Protein AF-A0A7V3JPG8-F1 (afdb_monomer_lite)

Radius of gyration: 19.47 Å; chains: 1; bounding box: 54×26×54 Å

Foldseek 3Di:
DPVVCCLVPPNVCVVVVVVVVVVVVVVVVVVLVVVLVVLCVQFWDQDPPLKIKGQLVSCPPPDLVSQLVNVVVVCVVSVHDDPQCDPVNSSVVSCLSHPDDDPDPPDPDWDWDAGPQQWIWTDDPRMIIIDHD

Secondary structure (DSSP, 8-state):
--HHHHHHHT-TTHHHHHHHHHHHHHHHHHHHHHHHHHHHHHHEEEPGGG-EEEESGGGTT--HHHHHHHHHHHHHHHT---TT--HHHHHHHHHHHHPPPPS--SS----EEEETTTEEEEEETTEEEEEE-

Sequence (133 aa):
DLLPRLAAEYNPQVVEALVRLGWLAREAHEVISGLVESLAERCVQPGPNGGVRLDRYALAGAPPFLVRELFIAVWRRQGWPLAEMGFDEWDALARLATDRPAAAWHGGQAAVHVFPGGIRAERVGSDLRIVRQ

pLDDT: mean 89.89, std 12.05, range [43.19, 97.81]

Structure (mmCIF, N/CA/C/O backbone):
data_AF-A0A7V3JPG8-F1
#
_entry.id   AF-A0A7V3JPG8-F1
#
loop_
_atom_site.group_PDB
_atom_site.id
_atom_site.type_symbol
_atom_site.label_atom_id
_atom_site.label_alt_id
_atom_site.label_comp_id
_atom_site.label_asym_id
_atom_site.label_entity_id
_atom_site.label_seq_id
_atom_site.pdbx_PDB_ins_code
_atom_site.Cartn_x
_atom_site.Cartn_y
_atom_site.Cartn_z
_atom_site.occupancy
_atom_site.B_iso_or_equiv
_atom_site.auth_seq_id
_atom_site.auth_comp_id
_atom_site.auth_asym_id
_atom_site.auth_atom_id
_atom_site.pdbx_PDB_model_num
ATOM 1 N N . ASP A 1 1 ? -26.252 -6.402 19.251 1.00 76.88 1 ASP A N 1
ATOM 2 C CA . ASP A 1 1 ? -26.369 -5.379 20.303 1.00 76.88 1 ASP A CA 1
ATOM 3 C C . ASP A 1 1 ? -25.060 -5.241 21.096 1.00 76.88 1 ASP A C 1
ATOM 5 O O . ASP A 1 1 ? -24.954 -5.697 22.227 1.00 76.88 1 ASP A O 1
ATOM 9 N N . LEU A 1 2 ? -24.001 -4.715 20.460 1.00 92.19 2 LEU A N 1
ATOM 10 C CA . LEU A 1 2 ? -22.640 -4.695 21.036 1.00 92.19 2 LEU A CA 1
ATOM 11 C C . LEU A 1 2 ? -22.312 -3.366 21.731 1.00 92.19 2 LEU A C 1
ATOM 13 O O . LEU A 1 2 ? -21.836 -3.362 22.863 1.00 92.19 2 LEU A O 1
ATOM 17 N N . LEU A 1 3 ? -22.587 -2.236 21.070 1.00 92.62 3 LEU A N 1
ATOM 18 C CA . LEU A 1 3 ? -22.247 -0.908 21.592 1.00 92.62 3 LEU A CA 1
ATOM 19 C C . LEU A 1 3 ? -22.964 -0.564 22.911 1.00 92.62 3 LEU A C 1
ATOM 21 O O . LEU A 1 3 ? -22.282 -0.081 23.814 1.00 92.62 3 LEU A O 1
ATOM 25 N N . PRO A 1 4 ? -24.271 -0.855 23.095 1.00 91.88 4 PRO A N 1
ATOM 26 C CA . PRO A 1 4 ? -24.937 -0.581 24.372 1.00 91.88 4 PRO A CA 1
ATOM 27 C C . PRO A 1 4 ? -24.345 -1.370 25.546 1.00 91.88 4 PRO A C 1
ATOM 29 O O . PRO A 1 4 ? -24.201 -0.831 26.640 1.00 91.88 4 PRO A O 1
ATOM 32 N N . ARG A 1 5 ? -23.928 -2.623 25.315 1.00 94.19 5 ARG A N 1
ATOM 33 C CA . ARG A 1 5 ? -23.275 -3.458 26.336 1.00 94.19 5 ARG A CA 1
ATOM 34 C C . ARG A 1 5 ? -21.897 -2.929 26.719 1.00 94.19 5 ARG A C 1
ATOM 36 O O . ARG A 1 5 ? -21.592 -2.819 27.899 1.00 94.19 5 ARG A O 1
ATOM 43 N N . LEU A 1 6 ? -21.088 -2.529 25.734 1.00 92.62 6 LEU A N 1
ATOM 44 C CA . LEU A 1 6 ? -19.786 -1.904 25.990 1.00 92.62 6 LEU A CA 1
ATOM 45 C C . LEU A 1 6 ? -19.912 -0.605 26.801 1.00 92.62 6 LEU A C 1
ATOM 47 O O . LEU A 1 6 ? -19.077 -0.338 27.665 1.00 92.62 6 LEU A O 1
ATOM 51 N N . ALA A 1 7 ? -20.964 0.179 26.545 1.00 93.06 7 ALA A N 1
ATOM 52 C CA . ALA A 1 7 ? -21.234 1.407 27.284 1.00 93.06 7 ALA A CA 1
ATOM 53 C C . ALA A 1 7 ? -21.615 1.135 28.747 1.00 93.06 7 ALA A C 1
ATOM 55 O O . ALA A 1 7 ? -21.113 1.803 29.648 1.00 93.06 7 ALA A O 1
ATOM 56 N N . ALA A 1 8 ? -22.475 0.142 28.981 1.00 92.88 8 ALA A N 1
ATOM 57 C CA . ALA A 1 8 ? -22.959 -0.197 30.315 1.00 92.88 8 ALA A CA 1
ATOM 58 C C . ALA A 1 8 ? -21.910 -0.916 31.181 1.00 92.88 8 ALA A C 1
ATOM 60 O O . ALA A 1 8 ? -21.822 -0.652 32.376 1.00 92.88 8 ALA A O 1
ATOM 61 N N . GLU A 1 9 ? -21.131 -1.828 30.592 1.00 95.31 9 GLU A N 1
ATOM 62 C CA . GLU A 1 9 ? -20.266 -2.752 31.340 1.00 95.31 9 GLU A CA 1
ATOM 63 C C . GLU A 1 9 ? -18.799 -2.285 31.438 1.00 95.31 9 GLU A C 1
ATOM 65 O O . GLU A 1 9 ? -18.089 -2.727 32.339 1.00 95.31 9 GLU A O 1
ATOM 70 N N . TYR A 1 10 ? -18.326 -1.399 30.548 1.00 92.69 10 TYR A N 1
ATOM 71 C CA . TYR A 1 10 ? -16.897 -1.042 30.467 1.00 92.69 10 TYR A CA 1
ATOM 72 C C . TYR A 1 10 ? -16.628 0.462 30.480 1.00 92.69 10 TYR A C 1
ATOM 74 O O . TYR A 1 10 ? -15.891 0.954 31.332 1.00 92.69 10 TYR A O 1
ATOM 82 N N . ASN A 1 11 ? -17.170 1.197 29.508 1.00 91.31 11 ASN A N 1
ATOM 83 C CA . ASN A 1 11 ? -16.923 2.629 29.377 1.00 91.31 11 ASN A CA 1
ATOM 84 C C . ASN A 1 11 ? -18.179 3.339 28.858 1.00 91.31 11 ASN A C 1
ATOM 86 O O . ASN A 1 11 ? -18.455 3.248 27.659 1.00 91.31 11 ASN A O 1
ATOM 90 N N . PRO A 1 12 ? -18.875 4.129 29.695 1.00 93.06 12 PRO A N 1
ATOM 91 C CA . PRO A 1 12 ? -20.059 4.889 29.289 1.00 93.06 12 PRO A CA 1
ATOM 92 C C . PRO A 1 12 ? -19.837 5.806 28.077 1.00 93.06 12 PRO A C 1
ATOM 94 O O . PRO A 1 12 ? -20.778 6.107 27.349 1.00 93.06 12 PRO A O 1
ATOM 97 N N . GLN A 1 13 ? -18.591 6.217 27.826 1.00 94.56 13 GLN A N 1
ATOM 98 C CA . GLN A 1 13 ? -18.191 7.084 26.716 1.00 94.56 13 GLN A CA 1
ATOM 99 C C . GLN A 1 13 ? -17.629 6.309 25.509 1.00 94.56 13 GLN A C 1
ATOM 101 O O . GLN A 1 13 ? -16.995 6.905 24.639 1.00 94.56 13 GLN A O 1
ATOM 106 N N . VAL A 1 14 ? -17.825 4.985 25.414 1.00 95.25 14 VAL A N 1
ATOM 107 C CA . VAL A 1 14 ? -17.249 4.158 24.332 1.00 95.25 14 VAL A CA 1
ATOM 108 C C . VAL A 1 14 ? -17.620 4.666 22.936 1.00 95.25 14 VAL A C 1
ATOM 110 O O . VAL A 1 14 ? -16.776 4.683 22.044 1.00 95.25 14 VAL A O 1
ATOM 113 N N . VAL A 1 15 ? -18.853 5.143 22.752 1.00 93.31 15 VAL A N 1
ATOM 114 C CA . VAL A 1 15 ? -19.311 5.693 21.468 1.00 93.31 15 VAL A CA 1
ATOM 115 C C . VAL A 1 15 ? -18.524 6.954 21.112 1.00 93.31 15 VAL A C 1
ATOM 117 O O . VAL A 1 15 ? -18.014 7.065 20.001 1.00 93.31 15 VAL A O 1
ATOM 120 N N . GLU A 1 16 ? -18.350 7.873 22.063 1.00 94.56 16 GLU A N 1
ATOM 121 C CA . GLU A 1 16 ? -17.570 9.098 21.863 1.00 94.56 16 GLU A CA 1
ATOM 122 C C . GLU A 1 16 ? -16.088 8.791 21.601 1.00 94.56 16 GLU A C 1
ATOM 124 O O . GLU A 1 16 ? -15.473 9.370 20.705 1.00 94.56 16 GLU A O 1
ATOM 129 N N . ALA A 1 17 ? -15.514 7.834 22.334 1.00 94.88 17 ALA A N 1
ATOM 130 C CA . ALA A 1 17 ? -14.137 7.400 22.135 1.00 94.88 17 ALA A CA 1
ATOM 131 C C . ALA A 1 17 ? -13.910 6.805 20.734 1.00 94.88 17 ALA A C 1
ATOM 133 O O . ALA A 1 17 ? -12.893 7.107 20.109 1.00 94.88 17 ALA A O 1
ATOM 134 N N . LEU A 1 18 ? -14.858 6.012 20.221 1.00 95.44 18 LEU A N 1
ATOM 135 C CA . LEU A 1 18 ? -14.810 5.464 18.862 1.00 95.44 18 LEU A CA 1
ATOM 136 C C . LEU A 1 18 ? -14.961 6.551 17.796 1.00 95.44 18 LEU A C 1
ATOM 138 O O . LEU A 1 18 ? -14.245 6.520 16.798 1.00 95.44 18 LEU A O 1
ATOM 142 N N . VAL A 1 19 ? -15.838 7.535 18.013 1.00 96.00 19 VAL A N 1
ATOM 143 C CA . VAL A 1 19 ? -15.965 8.692 17.114 1.00 96.00 19 VAL A CA 1
ATOM 144 C C . VAL A 1 19 ? -14.648 9.463 17.061 1.00 96.00 19 VAL A C 1
ATOM 146 O O . VAL A 1 19 ? -14.133 9.713 15.973 1.00 96.00 19 VAL A O 1
ATOM 149 N N . ARG A 1 20 ? -14.049 9.779 18.215 1.00 96.44 20 ARG A N 1
ATOM 150 C CA . ARG A 1 20 ? -12.743 10.450 18.287 1.00 96.44 20 ARG A CA 1
ATOM 151 C C . ARG A 1 20 ? -11.638 9.639 17.607 1.00 96.44 20 ARG A C 1
ATOM 153 O O . ARG A 1 20 ? -10.832 10.215 16.885 1.00 96.44 20 ARG A O 1
ATOM 160 N N . LEU A 1 21 ? -11.611 8.318 17.797 1.00 96.75 21 LEU A N 1
ATOM 161 C CA . LEU A 1 21 ? -10.680 7.440 17.085 1.00 96.75 21 LEU A CA 1
ATOM 162 C C . LEU A 1 21 ? -10.886 7.522 15.568 1.00 96.75 21 LEU A C 1
ATOM 164 O O . LEU A 1 21 ? -9.908 7.611 14.835 1.00 96.75 21 LEU A O 1
ATOM 168 N N . GLY A 1 22 ? -12.137 7.532 15.104 1.00 97.56 22 GLY A N 1
ATOM 169 C CA . GLY A 1 22 ? -12.468 7.696 13.689 1.00 97.56 22 GLY A CA 1
ATOM 170 C C . GLY A 1 22 ? -11.942 9.010 13.109 1.00 97.56 22 GLY A C 1
ATOM 171 O O . GLY A 1 22 ? -11.361 9.003 12.025 1.00 97.56 22 GLY A O 1
ATOM 172 N N . TRP A 1 23 ? -12.074 10.117 13.846 1.00 97.62 23 TRP A N 1
ATOM 173 C CA . TRP A 1 23 ? -11.512 11.414 13.450 1.00 97.62 23 TRP A CA 1
ATOM 174 C C . TRP A 1 23 ? -9.985 11.378 13.351 1.00 97.62 23 TRP A C 1
ATOM 176 O O . TRP A 1 23 ? -9.442 11.701 12.299 1.00 97.62 23 TRP A O 1
ATOM 186 N N . LEU A 1 24 ? -9.301 10.896 14.391 1.00 97.44 24 LEU A N 1
ATOM 187 C CA . LEU A 1 24 ? -7.836 10.789 14.398 1.00 97.44 24 LEU A CA 1
ATOM 188 C C . LEU A 1 24 ? -7.320 9.862 13.286 1.00 97.44 24 LEU A C 1
ATOM 190 O O . LEU A 1 24 ? -6.323 10.154 12.628 1.00 97.44 24 LEU A O 1
ATOM 194 N N . ALA A 1 25 ? -8.009 8.743 13.049 1.00 97.06 25 ALA A N 1
ATOM 195 C CA . ALA A 1 25 ? -7.671 7.813 11.979 1.00 97.06 25 ALA A CA 1
ATOM 196 C C . ALA A 1 25 ? -7.846 8.455 10.598 1.00 97.06 25 ALA A C 1
ATOM 198 O O . ALA A 1 25 ? -7.022 8.231 9.712 1.00 97.06 25 ALA A O 1
ATOM 199 N N . ARG A 1 26 ? -8.887 9.277 10.417 1.00 95.88 26 ARG A N 1
ATOM 200 C CA . ARG A 1 26 ? -9.096 10.040 9.185 1.00 95.88 26 ARG A CA 1
ATOM 201 C C . ARG A 1 26 ? -7.972 11.048 8.956 1.00 95.88 26 ARG A C 1
ATOM 203 O O . ARG A 1 26 ? -7.422 11.059 7.862 1.00 95.88 26 ARG A O 1
ATOM 210 N N . GLU A 1 27 ? -7.606 11.837 9.962 1.00 97.25 27 GLU A N 1
ATOM 211 C CA . GLU A 1 27 ? -6.513 12.816 9.848 1.00 97.25 27 GLU A CA 1
ATOM 212 C C . GLU A 1 27 ? -5.191 12.132 9.471 1.00 97.25 27 GLU A C 1
ATOM 214 O O . GLU A 1 27 ? -4.506 12.546 8.534 1.00 97.25 27 GLU A O 1
ATOM 219 N N . ALA A 1 28 ? -4.861 11.020 10.135 1.00 95.38 28 ALA A N 1
ATOM 220 C CA . ALA A 1 28 ? -3.683 10.227 9.792 1.00 95.38 28 ALA A CA 1
ATOM 221 C C . ALA A 1 28 ? -3.755 9.673 8.356 1.00 95.38 28 ALA A C 1
ATOM 223 O O . ALA A 1 28 ? -2.761 9.697 7.626 1.00 95.38 28 ALA A O 1
ATOM 224 N N . HIS A 1 29 ? -4.928 9.196 7.929 1.00 94.19 29 HIS A N 1
ATOM 225 C CA . HIS A 1 29 ? -5.132 8.676 6.580 1.00 94.19 29 HIS A CA 1
ATOM 226 C C . HIS A 1 29 ? -5.003 9.760 5.502 1.00 94.19 29 HIS A C 1
ATOM 228 O O . HIS A 1 29 ? -4.441 9.488 4.441 1.00 94.19 29 HIS A O 1
ATOM 234 N N . GLU A 1 30 ? -5.473 10.982 5.757 1.00 96.69 30 GLU A N 1
ATOM 235 C CA . GLU A 1 30 ? -5.336 12.119 4.837 1.00 96.69 30 GLU A CA 1
ATOM 236 C C . GLU A 1 30 ? -3.860 12.490 4.631 1.00 96.69 30 GLU A C 1
ATOM 238 O O . GLU A 1 30 ? -3.420 12.654 3.490 1.00 96.69 30 GLU A O 1
ATOM 243 N N . VAL A 1 31 ? -3.062 12.510 5.706 1.00 96.81 31 VAL A N 1
ATOM 244 C CA . VAL A 1 31 ? -1.608 12.727 5.620 1.00 96.81 31 VAL A CA 1
ATOM 245 C C . VAL A 1 31 ? -0.936 11.633 4.788 1.00 96.81 31 VAL A C 1
ATOM 247 O O . VAL A 1 31 ? -0.180 11.935 3.864 1.00 96.81 31 VAL A O 1
ATOM 250 N N . ILE A 1 32 ? -1.223 10.359 5.076 1.00 95.88 32 ILE A N 1
ATOM 251 C CA . ILE A 1 32 ? -0.646 9.227 4.332 1.00 95.88 32 ILE A CA 1
ATOM 252 C C . ILE A 1 32 ? -1.048 9.290 2.856 1.00 95.88 32 ILE A C 1
ATOM 254 O O . ILE A 1 32 ? -0.198 9.118 1.985 1.00 95.88 32 ILE A O 1
ATOM 258 N N . SER A 1 33 ? -2.314 9.589 2.567 1.00 95.88 33 SER A N 1
ATOM 259 C CA . SER A 1 33 ? -2.822 9.695 1.198 1.00 95.88 33 SER A CA 1
ATOM 260 C C . SER A 1 33 ? -2.102 10.792 0.414 1.00 95.88 33 SER A C 1
ATOM 262 O O . SER A 1 33 ? -1.702 10.558 -0.723 1.00 95.88 33 SER A O 1
ATOM 264 N N . GLY A 1 34 ? -1.847 11.952 1.031 1.00 97.38 34 GLY A N 1
ATOM 265 C CA . GLY A 1 34 ? -1.069 13.025 0.405 1.00 97.38 34 GLY A CA 1
ATOM 266 C C . GLY A 1 34 ? 0.387 12.636 0.122 1.00 97.38 34 GLY A C 1
ATOM 267 O O . GLY A 1 34 ? 0.926 12.965 -0.938 1.00 97.38 34 GLY A O 1
ATOM 268 N N . LEU A 1 35 ? 1.019 11.881 1.029 1.00 96.88 35 LEU A N 1
ATOM 269 C CA . LEU A 1 35 ? 2.373 11.350 0.823 1.00 96.88 35 LEU A CA 1
ATOM 270 C C . LEU A 1 35 ? 2.415 10.329 -0.320 1.00 96.88 35 LEU A C 1
ATOM 272 O O . LEU A 1 35 ? 3.356 10.336 -1.116 1.00 96.88 35 LEU A O 1
ATOM 276 N N . VAL A 1 36 ? 1.399 9.468 -0.407 1.00 97.62 36 VAL A N 1
ATOM 277 C CA . VAL A 1 36 ? 1.261 8.468 -1.470 1.00 97.62 36 VAL A CA 1
ATOM 278 C C . VAL A 1 36 ? 1.018 9.132 -2.819 1.00 97.62 36 VAL A C 1
ATOM 280 O O . VAL A 1 36 ? 1.679 8.755 -3.781 1.00 97.62 36 VAL A O 1
ATOM 283 N N . GLU A 1 37 ? 0.145 10.139 -2.898 1.00 96.94 37 GLU A N 1
ATOM 284 C CA . GLU A 1 37 ? -0.079 10.917 -4.124 1.00 96.94 37 GLU A CA 1
ATOM 285 C C . GLU A 1 37 ? 1.224 11.556 -4.606 1.00 96.94 37 GLU A C 1
ATOM 287 O O . GLU A 1 37 ? 1.669 11.311 -5.725 1.00 96.94 37 GLU A O 1
ATOM 292 N N . SER A 1 38 ? 1.907 12.271 -3.709 1.00 96.06 38 SER A N 1
ATOM 293 C CA . SER A 1 38 ? 3.184 12.921 -4.013 1.00 96.06 38 SER A CA 1
ATOM 294 C C . SER A 1 38 ? 4.248 11.916 -4.463 1.00 96.06 38 SER A C 1
ATOM 296 O O . SER A 1 38 ? 5.111 12.236 -5.277 1.00 96.06 38 SER A O 1
ATOM 298 N N . LEU A 1 39 ? 4.253 10.701 -3.901 1.00 96.19 39 LEU A N 1
ATOM 299 C CA . LEU A 1 39 ? 5.152 9.628 -4.325 1.00 96.19 39 LEU A CA 1
ATOM 300 C C . LEU A 1 39 ? 4.758 9.098 -5.708 1.00 96.19 39 LEU A C 1
ATOM 302 O O . LEU A 1 39 ? 5.633 8.928 -6.556 1.00 96.19 39 LEU A O 1
ATOM 306 N N . ALA A 1 40 ? 3.464 8.880 -5.947 1.00 96.88 40 ALA A N 1
ATOM 307 C CA . ALA A 1 40 ? 2.931 8.387 -7.208 1.00 96.88 40 ALA A CA 1
ATOM 308 C C . ALA A 1 40 ? 3.241 9.338 -8.368 1.00 96.88 40 ALA A C 1
ATOM 310 O O . ALA A 1 40 ? 3.737 8.884 -9.393 1.00 96.88 40 ALA A O 1
ATOM 311 N N . GLU A 1 41 ? 3.046 10.645 -8.188 1.00 95.81 41 GLU A N 1
ATOM 312 C CA . GLU A 1 41 ? 3.361 11.666 -9.196 1.00 95.81 41 GLU A CA 1
ATOM 313 C C . GLU A 1 41 ? 4.834 11.643 -9.625 1.00 95.81 41 GLU A C 1
ATOM 315 O O . GLU A 1 41 ? 5.151 11.858 -10.794 1.00 95.81 41 GLU A O 1
ATOM 320 N N . ARG A 1 42 ? 5.747 11.351 -8.691 1.00 94.50 42 ARG A N 1
ATOM 321 C CA . ARG A 1 42 ? 7.188 11.311 -8.976 1.00 94.50 42 ARG A CA 1
ATOM 322 C C . ARG A 1 42 ? 7.642 10.029 -9.655 1.00 94.50 42 ARG A C 1
ATOM 324 O O . ARG A 1 42 ? 8.619 10.072 -10.396 1.00 94.50 42 ARG A O 1
ATOM 331 N N . CYS A 1 43 ? 7.015 8.893 -9.347 1.00 95.25 43 CYS A N 1
ATOM 332 C CA . CYS A 1 43 ? 7.557 7.591 -9.736 1.00 95.25 43 CYS A CA 1
ATOM 333 C C . CYS A 1 43 ? 6.663 6.779 -10.668 1.00 95.25 43 CYS A C 1
ATOM 335 O O . CYS A 1 43 ? 7.194 5.922 -11.360 1.00 95.25 43 CYS A O 1
ATOM 337 N N . VAL A 1 44 ? 5.352 7.020 -10.732 1.00 97.25 44 VAL A N 1
ATOM 338 C CA . VAL A 1 44 ? 4.413 6.211 -11.520 1.00 97.25 44 VAL A CA 1
ATOM 339 C C . VAL A 1 44 ? 4.122 6.883 -12.856 1.00 97.25 44 VAL A C 1
ATOM 341 O O . VAL A 1 44 ? 3.749 8.049 -12.935 1.00 97.25 44 VAL A O 1
ATOM 344 N N . GLN A 1 45 ? 4.254 6.115 -13.930 1.00 96.62 45 GLN A N 1
ATOM 345 C CA . GLN A 1 45 ? 4.008 6.535 -15.304 1.00 96.62 45 GLN A CA 1
ATOM 346 C C . GLN A 1 45 ? 3.077 5.522 -15.991 1.00 96.62 45 GLN A C 1
ATOM 348 O O . GLN A 1 45 ? 3.181 4.318 -15.725 1.00 96.62 45 GLN A O 1
ATOM 353 N N . PRO A 1 46 ? 2.205 5.948 -16.921 1.00 96.31 46 PRO A N 1
ATOM 354 C CA . PRO A 1 46 ? 1.431 5.022 -17.739 1.00 96.31 46 PRO A CA 1
ATOM 355 C C . PRO A 1 46 ? 2.330 4.048 -18.516 1.00 96.31 46 PRO A C 1
ATOM 357 O O . PRO A 1 46 ? 3.301 4.433 -19.179 1.00 96.31 46 PRO A O 1
ATOM 360 N N . GLY A 1 47 ? 2.004 2.763 -18.422 1.00 93.56 47 GLY A N 1
ATOM 361 C CA . GLY A 1 47 ? 2.642 1.667 -19.137 1.00 93.56 47 GLY A CA 1
ATOM 362 C C . GLY A 1 47 ? 1.894 1.285 -20.419 1.00 93.56 47 GLY A C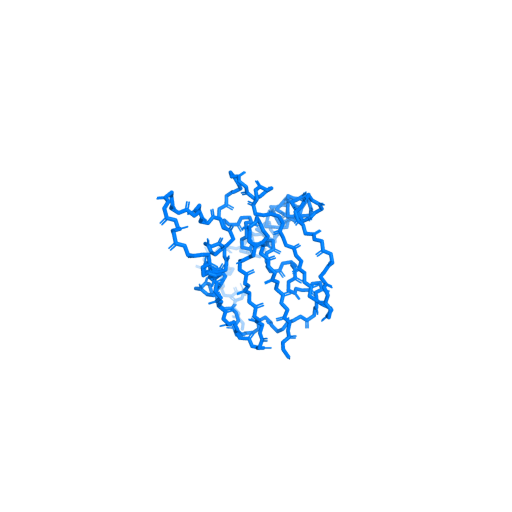 1
ATOM 363 O O . GLY A 1 47 ? 0.751 1.692 -20.623 1.00 93.56 47 GLY A O 1
ATOM 364 N N . PRO A 1 48 ? 2.520 0.488 -21.301 1.00 88.38 48 PRO A N 1
ATOM 365 C CA . PRO A 1 48 ? 1.812 -0.119 -22.424 1.00 88.38 48 PRO A CA 1
ATOM 366 C C . PRO A 1 48 ? 0.700 -1.061 -21.932 1.00 88.38 48 PRO A C 1
ATOM 368 O O . PRO A 1 48 ? 0.769 -1.580 -20.817 1.00 88.38 48 PRO A O 1
ATOM 371 N N . ASN A 1 49 ? -0.300 -1.305 -22.784 1.00 88.88 49 ASN A N 1
ATOM 372 C CA . ASN A 1 49 ? -1.397 -2.256 -22.545 1.00 88.88 49 ASN A CA 1
ATOM 373 C C . ASN A 1 49 ? -2.184 -2.002 -21.243 1.00 88.88 49 ASN A C 1
ATOM 375 O O . ASN A 1 49 ? -2.594 -2.943 -20.572 1.00 88.88 49 ASN A O 1
ATOM 379 N N . GLY A 1 50 ? -2.353 -0.734 -20.853 1.00 89.25 50 GLY A N 1
ATOM 380 C CA . GLY A 1 50 ? -3.046 -0.379 -19.607 1.00 89.25 50 GLY A CA 1
ATOM 381 C C . GLY A 1 50 ? -2.266 -0.731 -18.334 1.00 89.25 50 GLY A C 1
ATOM 382 O O . GLY A 1 50 ? -2.837 -0.750 -17.250 1.00 89.25 50 GLY A O 1
ATOM 383 N N . GLY A 1 51 ? -0.970 -1.033 -18.453 1.00 94.81 51 GLY A N 1
ATOM 384 C CA . GLY A 1 51 ? -0.082 -1.235 -17.314 1.00 94.81 51 GLY A CA 1
ATOM 385 C C . GLY A 1 51 ? 0.435 0.073 -16.712 1.00 94.81 51 GLY A C 1
ATOM 386 O O . GLY A 1 51 ? 0.093 1.178 -17.136 1.00 94.81 51 GLY A O 1
ATOM 387 N N . VAL A 1 52 ? 1.347 -0.056 -15.753 1.00 97.06 52 VAL A N 1
ATOM 388 C CA . VAL A 1 52 ? 2.119 1.051 -15.176 1.00 97.06 52 VAL A CA 1
ATOM 389 C C . VAL A 1 52 ? 3.612 0.758 -15.236 1.00 97.06 52 VAL A C 1
ATOM 391 O O . VAL A 1 52 ? 4.044 -0.396 -15.208 1.00 97.06 52 VAL A O 1
ATOM 394 N N . ARG A 1 53 ? 4.415 1.816 -15.311 1.00 96.38 53 ARG A N 1
ATOM 395 C CA . ARG A 1 53 ? 5.856 1.776 -15.063 1.00 96.38 53 ARG A CA 1
ATOM 396 C C . ARG A 1 53 ? 6.153 2.590 -13.815 1.00 96.38 53 ARG A C 1
ATOM 398 O O . ARG A 1 53 ? 5.586 3.666 -13.656 1.00 96.38 53 ARG A O 1
ATOM 405 N N . LEU A 1 54 ? 7.027 2.083 -12.95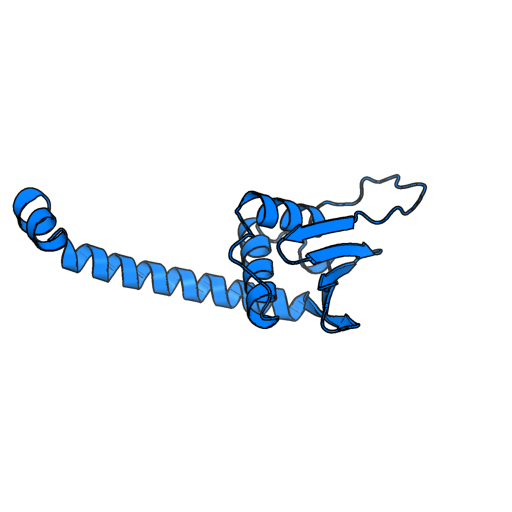7 1.00 95.50 54 LEU A N 1
ATOM 406 C CA . LEU A 1 54 ? 7.505 2.794 -11.783 1.00 95.50 54 LEU A CA 1
ATOM 407 C C . LEU A 1 54 ? 9.014 3.003 -11.863 1.00 95.50 54 LEU A C 1
ATOM 409 O O . LEU A 1 54 ? 9.741 2.022 -12.019 1.00 95.50 54 LEU A O 1
ATOM 413 N N . ASP A 1 55 ? 9.477 4.240 -11.693 1.00 92.81 55 ASP A N 1
ATOM 414 C CA . ASP A 1 55 ? 10.893 4.525 -11.451 1.00 92.81 55 ASP A CA 1
ATOM 415 C C . ASP A 1 55 ? 11.258 4.096 -10.025 1.00 92.81 55 ASP A C 1
ATOM 417 O O . ASP A 1 55 ? 10.814 4.670 -9.027 1.00 92.81 55 ASP A O 1
ATOM 421 N N . ARG A 1 56 ? 12.091 3.062 -9.927 1.00 90.88 56 ARG A N 1
ATOM 422 C CA . ARG A 1 56 ? 12.485 2.467 -8.650 1.00 90.88 56 ARG A CA 1
ATOM 423 C C . ARG A 1 56 ? 13.470 3.342 -7.881 1.00 90.88 56 ARG A C 1
ATOM 425 O O . ARG A 1 56 ? 13.547 3.229 -6.659 1.00 90.88 56 ARG A O 1
ATOM 432 N N . TYR A 1 57 ? 14.217 4.216 -8.555 1.00 89.38 57 TYR A N 1
ATOM 433 C CA . TYR A 1 57 ? 15.133 5.136 -7.882 1.00 89.38 57 TYR A CA 1
ATOM 434 C C . TYR A 1 57 ? 14.379 6.254 -7.164 1.00 89.38 57 TYR A C 1
ATOM 436 O O . TYR A 1 57 ? 14.791 6.657 -6.079 1.00 89.38 57 TYR A O 1
ATOM 444 N N . ALA A 1 58 ? 13.230 6.677 -7.692 1.00 91.19 58 ALA A N 1
ATOM 445 C CA . ALA A 1 58 ? 12.339 7.625 -7.026 1.00 91.19 58 ALA A CA 1
ATOM 446 C C . ALA A 1 58 ? 11.684 7.062 -5.742 1.00 91.19 58 ALA A C 1
ATOM 448 O O . ALA A 1 58 ? 11.185 7.834 -4.918 1.00 91.19 58 ALA A O 1
ATOM 449 N N . LEU A 1 59 ? 11.721 5.735 -5.544 1.00 90.62 59 LEU A N 1
ATOM 450 C CA . LEU A 1 59 ? 11.307 5.058 -4.307 1.00 90.62 59 LEU A CA 1
ATOM 451 C C . LEU A 1 59 ? 12.434 4.968 -3.263 1.00 90.62 59 LEU A C 1
ATOM 453 O O . LEU A 1 59 ? 12.199 4.508 -2.143 1.00 90.62 59 LEU A O 1
ATOM 457 N N . ALA A 1 60 ? 13.664 5.368 -3.599 1.00 84.94 60 ALA A N 1
ATOM 458 C CA . ALA A 1 60 ? 14.796 5.252 -2.689 1.00 84.94 60 ALA A CA 1
ATOM 459 C C . ALA A 1 60 ? 14.567 6.073 -1.409 1.00 84.94 60 ALA A C 1
ATOM 461 O O . ALA A 1 60 ? 14.289 7.269 -1.455 1.00 84.94 60 ALA A O 1
ATOM 462 N N . GLY A 1 61 ? 14.699 5.418 -0.253 1.00 85.25 61 GLY A N 1
ATOM 463 C CA . GLY A 1 61 ? 14.493 6.045 1.055 1.00 85.25 61 GLY A CA 1
ATOM 464 C C . GLY A 1 61 ? 13.028 6.175 1.482 1.00 85.25 61 GLY A C 1
ATOM 465 O O . GLY A 1 61 ? 12.777 6.592 2.611 1.00 85.25 61 GLY A O 1
ATOM 466 N N . ALA A 1 62 ? 12.062 5.783 0.642 1.00 92.88 62 ALA A N 1
ATOM 467 C CA . ALA A 1 62 ? 10.670 5.697 1.066 1.00 92.88 62 ALA A CA 1
ATOM 468 C C . ALA A 1 62 ? 10.500 4.571 2.111 1.00 92.88 62 ALA A C 1
ATOM 470 O O . ALA A 1 62 ? 10.990 3.457 1.899 1.00 92.88 62 ALA A O 1
ATOM 471 N N . PRO A 1 63 ? 9.795 4.818 3.231 1.00 93.75 63 PRO A N 1
ATOM 472 C CA . PRO A 1 63 ? 9.430 3.776 4.182 1.00 93.75 63 PRO A CA 1
ATOM 473 C C . PRO A 1 63 ? 8.675 2.621 3.500 1.00 93.75 63 PRO A C 1
ATOM 475 O O . PRO A 1 63 ? 7.780 2.892 2.693 1.00 93.75 63 PRO A O 1
ATOM 478 N N . PRO A 1 64 ? 8.927 1.348 3.866 1.00 92.69 64 PRO A N 1
ATOM 479 C CA . PRO A 1 64 ? 8.255 0.198 3.252 1.00 92.69 64 PRO A CA 1
ATOM 480 C C . PRO A 1 64 ? 6.725 0.283 3.284 1.00 92.69 64 PRO A C 1
ATOM 482 O O . PRO A 1 64 ? 6.057 -0.145 2.348 1.00 92.69 64 PRO A O 1
ATOM 485 N N . PHE A 1 65 ? 6.160 0.882 4.338 1.00 94.56 65 PHE A N 1
ATOM 486 C CA . PHE A 1 65 ? 4.714 1.076 4.429 1.00 94.56 65 PHE A CA 1
ATOM 487 C C . PHE A 1 65 ? 4.179 2.014 3.335 1.00 94.56 65 PHE A C 1
ATOM 489 O O . PHE A 1 65 ? 3.161 1.692 2.735 1.00 94.56 65 PHE A O 1
ATOM 496 N N . LEU A 1 66 ? 4.876 3.117 3.022 1.00 96.62 66 LEU A N 1
ATOM 497 C CA . LEU A 1 66 ? 4.451 4.037 1.960 1.00 96.62 66 LEU A CA 1
ATOM 498 C C . LEU A 1 66 ? 4.554 3.390 0.583 1.00 96.62 66 LEU A C 1
ATOM 500 O O . LEU A 1 66 ? 3.716 3.649 -0.273 1.00 96.62 66 LEU A O 1
ATOM 504 N N . VAL A 1 67 ? 5.548 2.526 0.372 1.00 96.75 67 VAL A N 1
ATOM 505 C CA . VAL A 1 67 ? 5.679 1.772 -0.880 1.00 96.75 67 VAL A CA 1
ATOM 506 C C . VAL A 1 67 ? 4.510 0.792 -1.051 1.00 96.75 67 VAL A C 1
ATOM 508 O O . VAL A 1 67 ? 3.966 0.678 -2.146 1.00 96.75 67 VAL A O 1
ATOM 511 N N . ARG A 1 68 ? 4.063 0.127 0.021 1.00 97.06 68 ARG A N 1
ATOM 512 C CA . ARG A 1 68 ? 2.864 -0.728 -0.027 1.00 97.06 68 ARG A CA 1
ATOM 513 C C . ARG A 1 68 ? 1.590 0.078 -0.287 1.00 97.06 68 ARG A C 1
ATOM 515 O O . ARG A 1 68 ? 0.829 -0.281 -1.181 1.00 97.06 68 ARG A O 1
ATOM 522 N N . GLU A 1 69 ? 1.386 1.188 0.422 1.00 97.38 69 GLU A N 1
ATOM 523 C CA . GLU A 1 69 ? 0.226 2.068 0.201 1.00 97.38 69 GLU A CA 1
ATOM 524 C C . GLU A 1 69 ? 0.200 2.649 -1.221 1.00 97.38 69 GLU A C 1
ATOM 526 O O . GLU A 1 69 ? -0.861 2.729 -1.841 1.00 97.38 69 GLU A O 1
ATOM 531 N N . LEU A 1 70 ? 1.369 2.968 -1.788 1.00 97.81 70 LEU A N 1
ATOM 532 C CA . LEU A 1 70 ? 1.503 3.337 -3.195 1.00 97.81 70 LEU A CA 1
ATOM 533 C C . LEU A 1 70 ? 0.965 2.245 -4.121 1.00 97.81 70 LEU A C 1
ATOM 535 O O . LEU A 1 70 ? 0.181 2.544 -5.020 1.00 97.81 70 LEU A O 1
ATOM 539 N N . PHE A 1 71 ? 1.353 0.986 -3.916 1.00 97.31 71 PHE A N 1
ATOM 540 C CA . PHE A 1 71 ? 0.870 -0.106 -4.760 1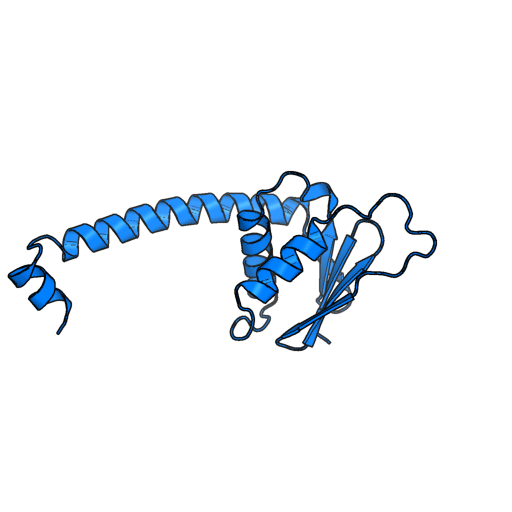.00 97.31 71 PHE A CA 1
ATOM 541 C C . PHE A 1 71 ? -0.627 -0.361 -4.605 1.00 97.31 71 PHE A C 1
ATOM 543 O O . PHE A 1 71 ? -1.304 -0.570 -5.612 1.00 97.31 71 PHE A O 1
ATOM 550 N N . ILE A 1 72 ? -1.172 -0.246 -3.393 1.00 96.56 72 ILE A N 1
ATOM 551 C CA . ILE A 1 72 ? -2.621 -0.314 -3.164 1.00 96.56 72 ILE A CA 1
ATOM 552 C C . ILE A 1 72 ? -3.336 0.805 -3.939 1.00 96.56 72 ILE A C 1
ATOM 554 O O . ILE A 1 72 ? -4.346 0.555 -4.604 1.00 96.56 72 ILE A O 1
ATOM 558 N N . ALA A 1 73 ? -2.809 2.032 -3.901 1.00 96.19 73 ALA A N 1
ATOM 559 C CA . ALA A 1 73 ? -3.359 3.159 -4.649 1.00 96.19 73 ALA A CA 1
ATOM 560 C C . ALA A 1 73 ? -3.284 2.935 -6.170 1.00 96.19 73 ALA A C 1
ATOM 562 O O . ALA A 1 73 ? -4.266 3.183 -6.871 1.00 96.19 73 ALA A O 1
ATOM 563 N N . VAL A 1 74 ? -2.166 2.408 -6.679 1.00 96.12 74 VAL A N 1
ATOM 564 C CA . VAL A 1 74 ? -2.003 2.025 -8.091 1.00 96.12 74 VAL A CA 1
ATOM 565 C C . VAL A 1 74 ? -3.036 0.972 -8.494 1.00 96.12 74 VAL A C 1
ATOM 567 O O . VAL A 1 74 ? -3.726 1.163 -9.494 1.00 96.12 74 VAL A O 1
ATOM 570 N N . TRP A 1 75 ? -3.205 -0.093 -7.706 1.00 95.50 75 TRP A N 1
ATOM 571 C CA . TRP A 1 75 ? -4.200 -1.138 -7.974 1.00 95.50 75 TRP A CA 1
ATOM 572 C C . TRP A 1 75 ? -5.615 -0.570 -8.055 1.00 95.50 75 TRP A C 1
ATOM 574 O O . TRP A 1 75 ? -6.347 -0.868 -8.998 1.00 95.50 75 TRP A O 1
ATOM 584 N N . ARG A 1 76 ? -5.988 0.286 -7.093 1.00 94.88 76 ARG A N 1
ATOM 585 C CA . ARG A 1 76 ? -7.298 0.954 -7.069 1.00 94.88 76 ARG A CA 1
ATOM 586 C C . ARG A 1 76 ? -7.517 1.806 -8.315 1.00 94.88 76 ARG A C 1
ATOM 588 O O . ARG A 1 76 ? -8.569 1.694 -8.936 1.00 94.88 76 ARG A O 1
ATOM 595 N N . ARG A 1 77 ? -6.528 2.618 -8.706 1.00 94.50 77 ARG A N 1
ATOM 596 C CA . ARG A 1 77 ? -6.601 3.472 -9.909 1.00 94.50 77 ARG A CA 1
ATOM 597 C C . ARG A 1 77 ? -6.748 2.662 -11.191 1.00 94.50 77 ARG A C 1
ATOM 599 O O . ARG A 1 77 ? -7.455 3.092 -12.092 1.00 94.50 77 ARG A O 1
ATOM 606 N N . GLN A 1 78 ? -6.105 1.500 -11.256 1.00 94.31 78 GLN A N 1
ATOM 607 C CA . GLN A 1 78 ? -6.192 0.600 -12.405 1.00 94.31 78 GLN A CA 1
ATOM 608 C C . GLN A 1 78 ? -7.436 -0.303 -12.394 1.00 94.31 78 GLN A C 1
ATOM 610 O O . GLN A 1 78 ? -7.665 -1.047 -13.347 1.00 94.31 78 GLN A O 1
ATOM 615 N N . GLY A 1 79 ? -8.238 -0.276 -11.323 1.00 93.31 79 GLY A N 1
ATOM 616 C CA . GLY A 1 79 ? -9.383 -1.174 -11.166 1.00 93.31 79 GLY A CA 1
ATOM 617 C C . GLY A 1 79 ? -8.984 -2.651 -11.073 1.00 93.31 79 GLY A C 1
ATOM 618 O O . GLY A 1 79 ? -9.749 -3.526 -11.480 1.00 93.31 79 GLY A O 1
ATOM 619 N N . TRP A 1 80 ? -7.774 -2.947 -10.590 1.00 93.62 80 TRP A N 1
ATOM 620 C CA . TRP A 1 80 ? -7.286 -4.319 -10.450 1.00 93.62 80 TRP A CA 1
ATOM 621 C C . TRP A 1 80 ? -7.829 -4.994 -9.177 1.00 93.62 80 TRP A C 1
ATOM 623 O O . TRP A 1 80 ? -8.108 -4.308 -8.189 1.00 93.62 80 TRP A O 1
ATOM 633 N N . PRO A 1 81 ? -7.982 -6.335 -9.165 1.00 90.12 81 PRO A N 1
ATOM 634 C CA . PRO A 1 81 ? -8.514 -7.052 -8.008 1.00 90.12 81 PRO A CA 1
ATOM 635 C C . PRO A 1 81 ? -7.634 -6.881 -6.764 1.00 90.12 81 PRO A C 1
ATOM 637 O O . PRO A 1 81 ? -6.436 -7.147 -6.800 1.00 90.12 81 PRO A O 1
ATOM 640 N N . LEU A 1 82 ? -8.248 -6.466 -5.654 1.00 91.31 82 LEU A N 1
ATOM 641 C CA . LEU A 1 82 ? -7.584 -6.329 -4.351 1.00 91.31 82 LEU A CA 1
ATOM 642 C C . LEU A 1 82 ? -7.803 -7.537 -3.436 1.00 91.31 82 LEU A C 1
ATOM 644 O O . LEU A 1 82 ? -7.033 -7.732 -2.507 1.00 91.31 82 LEU A O 1
ATOM 648 N N . ALA A 1 83 ? -8.870 -8.312 -3.658 1.00 86.69 83 ALA A N 1
ATOM 649 C CA . ALA A 1 83 ? -9.376 -9.274 -2.674 1.00 86.69 83 ALA A CA 1
ATOM 650 C C . ALA A 1 83 ? -8.381 -10.398 -2.343 1.00 86.69 83 ALA A C 1
ATOM 652 O O . ALA A 1 83 ? -8.376 -10.901 -1.226 1.00 86.69 83 ALA A O 1
ATOM 653 N N . GLU A 1 84 ? -7.537 -10.760 -3.307 1.00 87.06 84 GLU A N 1
ATOM 654 C CA . GLU A 1 84 ? -6.515 -11.799 -3.156 1.00 87.06 84 GLU A CA 1
ATOM 655 C C . GLU A 1 84 ? -5.128 -11.218 -2.829 1.00 87.06 84 GLU A C 1
ATOM 657 O O . GLU A 1 84 ? -4.189 -11.972 -2.610 1.00 87.06 84 GLU A O 1
ATOM 662 N N . MET A 1 85 ? -4.981 -9.889 -2.775 1.00 91.94 85 MET A N 1
ATOM 663 C CA . MET A 1 85 ? -3.723 -9.238 -2.411 1.00 91.94 85 MET A CA 1
ATOM 664 C C . MET A 1 85 ? -3.638 -9.052 -0.893 1.00 91.94 85 MET A C 1
ATOM 666 O O . MET A 1 85 ? -4.135 -8.063 -0.337 1.00 91.94 85 MET A O 1
ATOM 670 N N . GLY A 1 86 ? -2.998 -10.010 -0.227 1.00 93.62 86 GLY A N 1
ATOM 671 C CA . GLY A 1 86 ? -2.692 -9.970 1.193 1.00 93.62 86 GLY A CA 1
ATOM 672 C C . GLY A 1 86 ? -1.430 -9.171 1.510 1.00 93.62 86 GLY A C 1
ATOM 673 O O . GLY A 1 86 ? -0.781 -8.573 0.650 1.00 93.62 86 GLY A O 1
ATOM 674 N N . PHE A 1 87 ? -1.087 -9.135 2.798 1.00 93.69 87 PHE A N 1
ATOM 675 C CA . PHE A 1 87 ? 0.101 -8.427 3.273 1.00 93.69 87 PHE A CA 1
ATOM 676 C C . PHE A 1 87 ? 1.386 -8.947 2.615 1.00 93.69 87 PHE A C 1
ATOM 678 O O . PHE A 1 87 ? 2.222 -8.137 2.217 1.00 93.69 87 PHE A O 1
ATOM 685 N N . ASP A 1 88 ? 1.523 -10.266 2.473 1.00 94.69 88 ASP A N 1
ATOM 686 C CA . ASP A 1 88 ? 2.726 -10.897 1.927 1.00 94.69 88 ASP A CA 1
ATOM 687 C C . ASP A 1 88 ? 2.921 -10.552 0.446 1.00 94.69 88 ASP A C 1
ATOM 689 O O . ASP A 1 88 ? 4.037 -10.242 0.030 1.00 94.69 88 ASP A O 1
A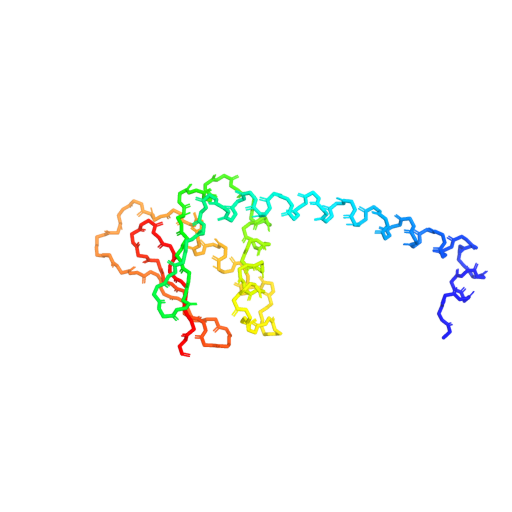TOM 693 N N . GLU A 1 89 ? 1.843 -10.502 -0.342 1.00 95.31 89 GLU A N 1
ATOM 694 C CA . GLU A 1 89 ? 1.887 -10.070 -1.740 1.00 95.31 89 GLU A CA 1
ATOM 695 C C . GLU A 1 89 ? 2.299 -8.595 -1.858 1.00 95.31 89 GLU A C 1
ATOM 697 O O . GLU A 1 89 ? 3.152 -8.247 -2.680 1.00 95.31 89 GLU A O 1
ATOM 702 N N . TRP A 1 90 ? 1.747 -7.717 -1.012 1.00 96.19 90 TRP A N 1
ATOM 703 C CA . TRP A 1 90 ? 2.142 -6.305 -0.992 1.00 96.19 90 TRP A CA 1
ATOM 704 C C . TRP A 1 90 ? 3.594 -6.116 -0.561 1.00 96.19 90 TRP A C 1
ATOM 706 O O . TRP A 1 90 ? 4.302 -5.287 -1.138 1.00 96.19 90 TRP A O 1
ATOM 716 N N . ASP A 1 91 ? 4.053 -6.867 0.438 1.00 94.75 91 ASP A N 1
ATOM 717 C CA . ASP A 1 91 ? 5.435 -6.798 0.906 1.00 94.75 91 ASP A CA 1
ATOM 718 C C . ASP A 1 91 ? 6.409 -7.336 -0.149 1.00 94.75 91 ASP A C 1
ATOM 720 O O . ASP A 1 91 ? 7.433 -6.706 -0.418 1.00 94.75 91 ASP A O 1
ATOM 724 N N . ALA A 1 92 ? 6.063 -8.434 -0.826 1.00 92.75 92 ALA A N 1
ATOM 725 C CA . ALA A 1 92 ? 6.842 -8.975 -1.934 1.00 92.75 92 ALA A CA 1
ATOM 726 C C . ALA A 1 92 ? 6.954 -7.975 -3.095 1.00 92.75 92 ALA A C 1
ATOM 728 O O . ALA A 1 92 ? 8.048 -7.765 -3.627 1.00 92.75 92 ALA A O 1
ATOM 729 N N . LEU A 1 93 ? 5.855 -7.307 -3.459 1.00 94.56 93 LEU A N 1
ATOM 730 C CA . LEU A 1 93 ? 5.861 -6.266 -4.486 1.00 94.56 93 LEU A CA 1
ATOM 731 C C . LEU A 1 93 ? 6.697 -5.047 -4.065 1.00 94.56 93 LEU A C 1
ATOM 733 O O . LEU A 1 93 ? 7.480 -4.529 -4.866 1.00 94.56 93 LEU A O 1
ATOM 737 N N . ALA A 1 94 ? 6.591 -4.622 -2.803 1.00 94.06 94 ALA A N 1
ATOM 738 C CA . ALA A 1 94 ? 7.400 -3.538 -2.255 1.00 94.06 94 ALA A CA 1
ATOM 739 C C . ALA A 1 94 ? 8.899 -3.854 -2.321 1.00 94.06 94 ALA A C 1
ATOM 741 O O . ALA A 1 94 ? 9.665 -3.045 -2.845 1.00 94.06 94 ALA A O 1
ATOM 742 N N . ARG A 1 95 ? 9.313 -5.053 -1.898 1.00 91.38 95 ARG A N 1
ATOM 743 C CA . ARG A 1 95 ? 10.708 -5.513 -2.005 1.00 91.38 95 ARG A CA 1
ATOM 744 C C . ARG A 1 95 ? 11.174 -5.600 -3.452 1.00 91.38 95 ARG A C 1
ATOM 746 O O . ARG A 1 95 ? 12.243 -5.093 -3.791 1.00 91.38 95 ARG A O 1
ATOM 753 N N . LEU A 1 96 ? 10.349 -6.144 -4.349 1.00 90.69 96 LEU A N 1
ATOM 754 C CA . LEU A 1 96 ? 10.655 -6.174 -5.781 1.00 90.69 96 LEU A CA 1
ATOM 755 C C . LEU A 1 96 ? 10.898 -4.760 -6.338 1.00 90.69 96 LEU A C 1
ATOM 757 O O . LEU A 1 96 ? 11.759 -4.578 -7.205 1.00 90.69 96 LEU A O 1
ATOM 761 N N . ALA A 1 97 ? 10.201 -3.751 -5.821 1.00 91.06 97 ALA A N 1
ATOM 762 C CA . ALA A 1 97 ? 10.407 -2.362 -6.195 1.00 91.06 97 ALA A CA 1
ATOM 763 C C . ALA A 1 97 ? 11.682 -1.768 -5.575 1.00 91.06 97 ALA A C 1
ATOM 765 O O . ALA A 1 97 ? 12.456 -1.133 -6.290 1.00 91.06 97 ALA A O 1
ATOM 766 N N . THR A 1 98 ? 11.969 -2.014 -4.297 1.00 89.88 98 THR A N 1
ATOM 767 C CA . THR A 1 98 ? 13.033 -1.307 -3.558 1.00 89.88 98 THR A CA 1
ATOM 768 C C . THR A 1 98 ? 14.384 -2.015 -3.520 1.00 89.88 98 THR A C 1
ATOM 770 O O . THR A 1 98 ? 15.405 -1.352 -3.341 1.00 89.88 98 THR A O 1
ATOM 773 N N . ASP A 1 99 ? 14.431 -3.336 -3.702 1.00 85.38 99 ASP A N 1
ATOM 774 C CA . ASP A 1 99 ? 15.665 -4.105 -3.534 1.00 85.38 99 ASP A CA 1
ATOM 775 C C . ASP A 1 99 ? 16.719 -3.671 -4.548 1.00 85.38 99 ASP A C 1
ATOM 777 O O . ASP A 1 99 ? 16.539 -3.789 -5.770 1.00 85.38 99 ASP A O 1
ATOM 781 N N . ARG A 1 100 ? 17.856 -3.183 -4.047 1.00 68.44 100 ARG A N 1
ATOM 782 C CA . ARG A 1 100 ? 18.989 -2.836 -4.904 1.00 68.44 100 ARG A CA 1
ATOM 783 C C . ARG A 1 100 ? 19.458 -4.093 -5.639 1.00 68.44 100 ARG A C 1
ATOM 785 O O . ARG A 1 100 ? 19.605 -5.139 -5.009 1.00 68.44 100 ARG A O 1
ATOM 792 N N . PRO A 1 101 ? 19.703 -4.025 -6.958 1.00 59.41 101 PRO A N 1
ATOM 793 C CA . PRO A 1 101 ? 20.395 -5.115 -7.621 1.00 59.41 101 PRO A CA 1
ATOM 794 C C . PRO A 1 101 ? 21.757 -5.275 -6.939 1.00 59.41 101 PRO A C 1
ATOM 796 O O . PRO A 1 101 ? 22.526 -4.316 -6.881 1.00 59.41 101 PRO A O 1
ATOM 799 N N . ALA A 1 102 ? 22.028 -6.455 -6.370 1.00 52.84 102 ALA A N 1
ATOM 800 C CA . ALA A 1 102 ? 23.357 -6.781 -5.865 1.00 52.84 102 ALA A CA 1
ATOM 801 C C . ALA A 1 102 ? 24.390 -6.464 -6.957 1.00 52.84 102 ALA A C 1
ATOM 803 O O . ALA A 1 102 ? 24.215 -6.866 -8.107 1.00 52.84 102 ALA A O 1
ATOM 804 N N . ALA A 1 103 ? 25.424 -5.687 -6.634 1.00 47.84 103 ALA A N 1
ATOM 805 C CA . ALA A 1 103 ? 26.524 -5.457 -7.560 1.00 47.84 103 ALA A CA 1
ATOM 806 C C . ALA A 1 103 ? 27.061 -6.834 -7.996 1.00 47.84 103 ALA A C 1
ATOM 808 O O . ALA A 1 103 ? 27.431 -7.620 -7.132 1.00 47.84 103 ALA A O 1
ATOM 809 N N . ALA A 1 104 ? 27.048 -7.111 -9.306 1.00 43.47 104 ALA A N 1
ATOM 810 C CA . ALA A 1 104 ? 27.230 -8.420 -9.963 1.00 43.47 104 ALA A CA 1
ATOM 811 C C . ALA A 1 104 ? 25.938 -9.174 -10.356 1.00 43.47 104 ALA A C 1
ATOM 813 O O . ALA A 1 104 ? 25.767 -10.351 -10.056 1.00 43.47 104 ALA A O 1
ATOM 814 N N . TRP A 1 105 ? 25.076 -8.537 -11.155 1.00 47.19 105 TRP A N 1
ATOM 815 C CA . TRP A 1 105 ? 24.270 -9.277 -12.139 1.00 47.19 105 TRP A CA 1
ATOM 816 C C . TRP A 1 105 ? 25.065 -9.346 -13.447 1.00 47.19 105 TRP A C 1
ATOM 818 O O . TRP A 1 105 ? 24.962 -8.468 -14.302 1.00 47.19 105 TRP A O 1
ATOM 828 N N . HIS A 1 106 ? 25.908 -10.367 -13.599 1.00 43.19 106 HIS A N 1
ATOM 829 C CA . HIS A 1 106 ? 26.410 -10.764 -14.915 1.00 43.19 106 HIS A CA 1
ATOM 830 C C . HIS A 1 106 ? 25.343 -11.647 -15.566 1.00 43.19 106 HIS A C 1
ATOM 832 O O . HIS A 1 106 ? 25.267 -12.840 -15.302 1.00 43.19 106 HIS A O 1
ATOM 838 N N . GLY A 1 107 ? 24.469 -11.023 -16.358 1.00 46.44 107 GLY A N 1
ATOM 839 C CA . GLY A 1 107 ? 23.302 -11.665 -16.968 1.00 46.44 107 GLY A CA 1
ATOM 840 C C . GLY A 1 107 ? 22.017 -11.045 -16.433 1.00 46.44 107 GLY A C 1
ATOM 841 O O . GLY A 1 107 ? 21.537 -11.411 -15.366 1.00 46.44 107 GLY A O 1
ATOM 842 N N . GLY A 1 108 ? 21.493 -10.048 -17.149 1.00 51.62 108 GLY A N 1
ATOM 843 C CA . GLY A 1 108 ? 20.330 -9.250 -16.756 1.00 51.62 108 GLY A CA 1
ATOM 844 C C . GLY A 1 108 ? 19.016 -10.026 -16.806 1.00 51.62 108 GLY A C 1
ATOM 845 O O . GLY A 1 108 ? 18.160 -9.739 -17.638 1.00 51.62 108 GLY A O 1
ATOM 846 N N . GLN A 1 109 ? 18.847 -11.006 -15.924 1.00 52.91 109 GLN A N 1
ATOM 847 C CA . GLN A 1 109 ? 17.585 -11.711 -15.784 1.00 52.91 109 GLN A CA 1
ATOM 848 C C . GLN A 1 109 ? 16.648 -10.864 -14.921 1.00 52.91 109 GLN A C 1
ATOM 850 O O . GLN A 1 109 ? 16.862 -10.682 -13.722 1.00 52.91 109 GLN A O 1
ATOM 855 N N . ALA A 1 110 ? 15.641 -10.283 -15.571 1.00 63.44 110 ALA A N 1
ATOM 856 C CA . ALA A 1 110 ? 14.592 -9.512 -14.926 1.00 63.44 110 ALA A CA 1
ATOM 857 C C . ALA A 1 110 ? 13.935 -10.343 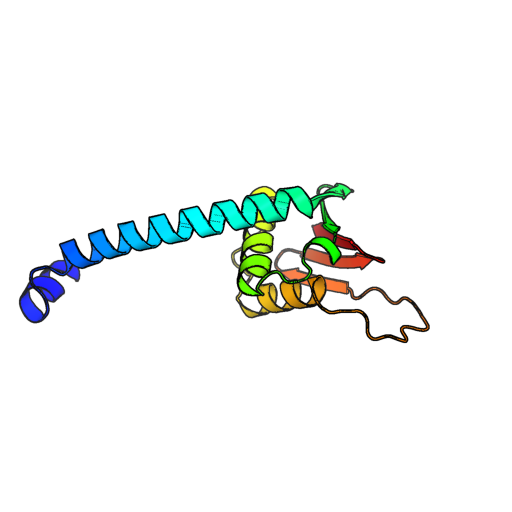-13.814 1.00 63.44 110 ALA A C 1
ATOM 859 O O . ALA A 1 110 ? 13.515 -11.478 -14.041 1.00 63.44 110 ALA A O 1
ATOM 860 N N . ALA A 1 111 ? 13.834 -9.781 -12.609 1.00 78.62 111 ALA A N 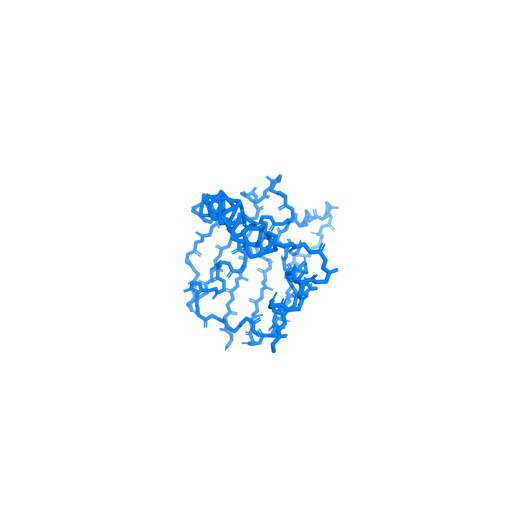1
ATOM 861 C CA . ALA A 1 111 ? 13.013 -10.375 -11.564 1.00 78.62 111 ALA A CA 1
ATOM 862 C C . ALA A 1 111 ? 11.543 -10.205 -11.973 1.00 78.62 111 ALA A C 1
ATOM 864 O O . ALA A 1 111 ? 11.042 -9.078 -12.028 1.00 78.62 111 ALA A O 1
ATOM 865 N N . VAL A 1 112 ? 10.893 -11.319 -12.309 1.00 87.06 112 VAL A N 1
ATOM 866 C CA . VAL A 1 112 ? 9.477 -11.396 -12.685 1.00 87.06 112 VAL A CA 1
ATOM 867 C C . VAL A 1 112 ? 8.713 -12.068 -11.554 1.00 87.06 112 VAL A C 1
ATOM 869 O O . VAL A 1 112 ? 9.124 -13.124 -11.076 1.00 87.06 112 VAL A O 1
ATOM 872 N N . HIS A 1 113 ? 7.583 -11.489 -11.166 1.00 92.00 113 HIS A N 1
ATOM 873 C CA . HIS A 1 113 ? 6.644 -12.084 -10.224 1.00 92.00 113 HIS A CA 1
ATOM 874 C C . HIS A 1 113 ? 5.217 -11.938 -10.761 1.00 92.00 113 HIS A C 1
ATOM 876 O O . HIS A 1 113 ? 4.877 -10.912 -11.354 1.00 92.00 113 HIS A O 1
ATOM 882 N N . VAL A 1 114 ? 4.387 -12.964 -10.574 1.00 92.88 114 VAL A N 1
ATOM 883 C CA . VAL A 1 114 ? 2.963 -12.925 -10.928 1.00 92.88 114 VAL A CA 1
ATOM 884 C C . VAL A 1 114 ? 2.150 -12.903 -9.647 1.00 92.88 114 VAL A C 1
ATOM 886 O O . VAL A 1 114 ? 2.289 -13.782 -8.805 1.00 92.88 114 VAL A O 1
ATOM 889 N N . PHE A 1 115 ? 1.324 -11.878 -9.518 1.00 92.75 115 PHE A N 1
ATOM 890 C CA . PHE A 1 115 ? 0.427 -11.647 -8.402 1.00 92.75 115 PHE A CA 1
ATOM 891 C C . PHE A 1 115 ? -0.998 -12.087 -8.762 1.00 92.75 115 PHE A C 1
ATOM 893 O O . PHE A 1 115 ? -1.330 -12.227 -9.951 1.00 92.75 115 PHE A O 1
ATOM 900 N N . PRO A 1 116 ? -1.855 -12.284 -7.748 1.00 92.25 116 PRO A N 1
ATOM 901 C CA . PRO A 1 116 ? -3.267 -12.581 -7.940 1.00 92.25 116 PRO A CA 1
ATOM 902 C C . PRO A 1 116 ? -3.971 -11.678 -8.962 1.00 92.25 116 PRO A C 1
ATOM 904 O O . PRO A 1 116 ? -3.618 -10.514 -9.161 1.00 92.25 116 PRO A O 1
ATOM 907 N N . GLY A 1 117 ? -4.972 -12.232 -9.648 1.00 88.44 117 GLY A N 1
ATOM 908 C CA . GLY A 1 117 ? -5.671 -11.541 -10.739 1.00 88.44 117 GLY A CA 1
ATOM 909 C C . GLY A 1 117 ? -4.893 -11.447 -12.060 1.00 88.44 117 GLY A C 1
ATOM 910 O O . GLY A 1 117 ? -5.296 -10.682 -12.940 1.00 88.44 117 GLY A O 1
ATOM 911 N N . GLY A 1 118 ? -3.805 -12.214 -12.211 1.00 91.62 118 GLY A N 1
ATOM 912 C CA . GLY A 1 118 ? -2.995 -12.252 -13.435 1.00 91.62 118 GLY A CA 1
ATOM 913 C C . GLY A 1 118 ? -2.127 -11.006 -13.618 1.00 91.62 118 GLY A C 1
ATOM 914 O O . GLY A 1 118 ? -1.842 -10.610 -14.748 1.00 91.62 118 GLY A O 1
ATOM 915 N N . ILE A 1 119 ? -1.739 -10.353 -12.519 1.00 94.25 119 ILE A N 1
ATOM 916 C CA . ILE A 1 119 ? -0.911 -9.151 -12.567 1.00 94.25 119 ILE A CA 1
ATOM 917 C C . ILE A 1 119 ? 0.560 -9.552 -12.585 1.00 94.25 119 ILE A C 1
ATOM 919 O O . ILE A 1 119 ? 1.094 -10.073 -11.610 1.00 94.25 119 ILE A O 1
ATOM 923 N N . ARG A 1 120 ? 1.249 -9.286 -13.689 1.00 94.69 120 ARG A N 1
ATOM 924 C CA . ARG A 1 120 ? 2.685 -9.529 -13.823 1.00 94.69 120 ARG A CA 1
ATOM 925 C C . ARG A 1 120 ? 3.453 -8.263 -13.463 1.00 94.69 120 ARG A C 1
ATOM 927 O O . ARG A 1 120 ? 3.248 -7.230 -14.098 1.00 94.69 120 ARG A O 1
ATOM 934 N N . ALA A 1 121 ? 4.368 -8.360 -12.502 1.00 95.06 121 ALA A N 1
ATOM 935 C CA . ALA A 1 121 ? 5.348 -7.325 -12.200 1.00 95.06 121 ALA A CA 1
ATOM 936 C C . ALA A 1 121 ? 6.747 -7.781 -12.626 1.00 95.06 121 ALA A C 1
ATOM 938 O O . ALA A 1 121 ? 7.174 -8.894 -12.321 1.00 95.06 121 ALA A O 1
ATOM 939 N N . GLU A 1 122 ? 7.472 -6.922 -13.327 1.00 92.94 122 GLU A N 1
ATOM 940 C CA . GLU A 1 122 ? 8.773 -7.243 -13.894 1.00 92.94 122 GLU A CA 1
ATOM 941 C C . GLU A 1 122 ? 9.735 -6.068 -13.770 1.00 92.94 122 GLU A C 1
ATOM 943 O O . GLU A 1 122 ? 9.432 -4.938 -14.158 1.00 92.94 122 GLU A O 1
ATOM 948 N N . ARG A 1 123 ? 10.927 -6.344 -13.247 1.00 89.38 123 ARG A N 1
ATOM 949 C CA . ARG A 1 123 ? 12.006 -5.363 -13.162 1.00 89.38 123 ARG A CA 1
ATOM 950 C C . ARG A 1 123 ? 12.772 -5.295 -14.482 1.00 89.38 123 ARG A C 1
ATOM 952 O O . ARG A 1 123 ? 13.459 -6.247 -14.837 1.00 89.38 123 ARG A O 1
ATOM 959 N N . VAL A 1 124 ? 12.735 -4.148 -15.156 1.00 86.94 124 VAL A N 1
ATOM 960 C CA . VAL A 1 124 ? 13.454 -3.905 -16.416 1.00 86.94 124 VAL A CA 1
ATOM 961 C C . VAL A 1 124 ? 14.353 -2.681 -16.259 1.00 86.94 124 VAL A C 1
ATOM 963 O O . VAL A 1 124 ? 13.889 -1.545 -16.311 1.00 86.94 124 VAL A O 1
ATOM 966 N N . GLY A 1 125 ? 15.653 -2.910 -16.060 1.00 83.12 125 GLY A N 1
ATOM 967 C CA . GLY A 1 125 ? 16.605 -1.835 -15.771 1.00 83.12 125 GLY A CA 1
ATOM 968 C C . GLY A 1 125 ? 16.268 -1.114 -14.459 1.00 83.12 125 GLY A C 1
ATOM 969 O O . GLY A 1 125 ? 16.222 -1.739 -13.395 1.00 83.12 125 GLY A O 1
ATOM 970 N N . SER A 1 126 ? 16.033 0.196 -14.547 1.00 84.06 126 SER A N 1
ATOM 971 C CA . SER A 1 126 ? 15.591 1.054 -13.440 1.00 84.06 126 SER A CA 1
ATOM 972 C C . SER A 1 126 ? 14.101 0.943 -13.129 1.00 84.06 126 SER A C 1
ATOM 974 O O . SER A 1 126 ? 13.680 1.354 -12.051 1.00 84.06 126 SER A O 1
ATOM 976 N N . ASP A 1 127 ? 13.313 0.381 -14.044 1.00 90.25 127 ASP A N 1
ATOM 977 C CA . ASP A 1 127 ? 11.860 0.421 -13.959 1.00 90.25 127 ASP A CA 1
ATOM 978 C C . ASP A 1 127 ? 11.299 -0.866 -13.358 1.00 90.25 127 ASP A C 1
ATOM 980 O O . ASP A 1 127 ? 11.801 -1.970 -13.590 1.00 90.25 127 ASP A O 1
ATOM 984 N N . LEU A 1 128 ? 10.192 -0.732 -12.636 1.00 93.88 128 LEU A N 1
ATOM 985 C CA . LEU A 1 128 ? 9.264 -1.823 -12.370 1.00 93.88 128 LEU A CA 1
ATOM 986 C C . LEU A 1 128 ? 8.065 -1.668 -13.307 1.00 93.88 128 LEU A C 1
ATOM 988 O O . LEU A 1 128 ? 7.360 -0.665 -13.261 1.00 93.88 128 LEU A O 1
ATOM 992 N N . ARG A 1 129 ? 7.828 -2.651 -14.170 1.00 95.19 129 ARG A N 1
ATOM 993 C CA . ARG A 1 129 ? 6.672 -2.691 -15.071 1.00 95.19 129 ARG A CA 1
ATOM 994 C C . ARG A 1 129 ? 5.616 -3.599 -14.475 1.00 95.19 129 ARG A C 1
ATOM 996 O O . ARG A 1 129 ? 5.941 -4.719 -14.104 1.00 95.19 129 ARG A O 1
ATOM 1003 N N . ILE A 1 130 ? 4.375 -3.137 -14.404 1.00 96.31 130 ILE A N 1
ATOM 1004 C CA . ILE A 1 130 ? 3.255 -3.921 -13.883 1.00 96.31 130 ILE A CA 1
ATOM 1005 C C . ILE A 1 130 ? 2.131 -3.899 -14.909 1.00 96.31 130 ILE A C 1
ATOM 1007 O O . ILE A 1 130 ? 1.735 -2.828 -15.367 1.00 96.31 130 ILE A O 1
ATOM 1011 N N . VAL A 1 131 ? 1.633 -5.068 -15.296 1.00 95.56 131 VAL A N 1
ATOM 1012 C CA . VAL A 1 131 ? 0.588 -5.202 -16.314 1.00 95.56 131 VAL A CA 1
ATOM 1013 C C . VAL A 1 131 ? -0.320 -6.382 -15.994 1.00 95.56 131 VAL A C 1
ATOM 1015 O O . VAL A 1 131 ? 0.140 -7.407 -15.491 1.00 95.56 131 VAL A O 1
ATOM 1018 N N . ARG A 1 132 ? -1.612 -6.241 -16.293 1.00 92.06 132 ARG A N 1
ATOM 1019 C CA . ARG A 1 132 ? -2.568 -7.347 -16.246 1.00 92.06 132 ARG A CA 1
ATOM 1020 C C . ARG A 1 132 ? -2.487 -8.148 -17.543 1.00 92.06 132 ARG A C 1
ATOM 1022 O O . ARG A 1 132 ? -2.520 -7.548 -18.616 1.00 92.06 132 ARG A O 1
ATOM 1029 N N . GLN A 1 133 ? -2.341 -9.465 -17.426 1.00 85.81 133 GLN A N 1
ATOM 1030 C CA . GLN A 1 133 ? -2.361 -10.382 -18.568 1.00 85.81 133 GLN A CA 1
ATOM 1031 C C . GLN A 1 133 ? -3.776 -10.632 -19.089 1.00 85.81 133 GLN A C 1
ATOM 1033 O O . GLN A 1 133 ? -4.734 -10.538 -18.285 1.00 85.81 133 GLN A O 1
#